Protein AF-A0A1V4VX84-F1 (afdb_monomer)

pLDDT: mean 92.43, std 9.92, range [53.78, 98.5]

Sequence (119 aa):
MAHHEYNRRLAMLEDTRQRLEAAFDVAEEDTEVLGVAYLSFYRA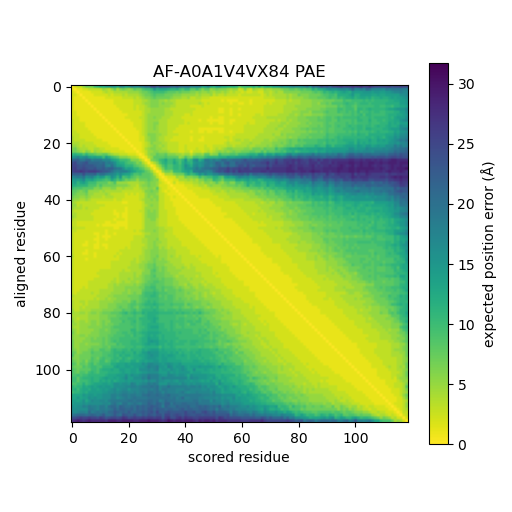SLNKKIDIQEKDVNNAGLVVESKRNAAVRARQERQVIEMLKDKHLMNYKREVAAREQKEVDELALYAHQHRMNNL

Foldseek 3Di:
DLVVQLVVLVVVLVVLVVVLVVLVVPDPVPDDPVNVVVSVVVNVVSVVVNVVSVVVSVVSVVVVVVVVVVVVVVVVVVVVVVVVVVVVVVVVVVVVVVVVVVVVVVVVVVVVVVVVVVD

Structure (mmCIF, N/CA/C/O backbone):
data_AF-A0A1V4VX84-F1
#
_entry.id   AF-A0A1V4VX84-F1
#
loop_
_atom_site.group_PDB
_atom_site.id
_atom_site.type_symbol
_atom_site.label_atom_id
_atom_site.label_alt_id
_atom_site.label_comp_id
_atom_site.label_asym_id
_atom_site.label_entity_id
_atom_site.label_seq_id
_atom_site.pdbx_PDB_ins_code
_atom_site.Cartn_x
_atom_site.Cartn_y
_atom_site.Cartn_z
_atom_site.occupancy
_atom_site.B_iso_or_equiv
_atom_site.auth_seq_id
_atom_site.auth_comp_id
_atom_site.auth_asym_id
_atom_site.auth_atom_id
_atom_site.pdbx_PDB_model_num
ATOM 1 N N . MET A 1 1 ? 0.876 -8.826 6.624 1.00 77.94 1 MET A N 1
ATOM 2 C CA . MET A 1 1 ? 1.013 -8.346 8.019 1.00 77.94 1 MET A CA 1
ATOM 3 C C . MET A 1 1 ? 0.074 -7.181 8.332 1.00 77.94 1 MET A C 1
ATOM 5 O O . MET A 1 1 ? -0.853 -7.412 9.087 1.00 77.94 1 MET A O 1
ATOM 9 N N . ALA A 1 2 ? 0.209 -5.990 7.727 1.00 86.88 2 ALA A N 1
ATOM 10 C CA . ALA A 1 2 ? -0.647 -4.831 8.064 1.00 86.88 2 ALA A CA 1
ATOM 11 C C . ALA A 1 2 ? -2.162 -5.071 7.877 1.00 86.88 2 ALA A C 1
ATOM 13 O O . ALA A 1 2 ? -2.949 -4.723 8.747 1.00 86.88 2 ALA A O 1
ATOM 14 N N . HIS A 1 3 ? -2.566 -5.723 6.782 1.00 90.12 3 HIS A N 1
ATOM 15 C CA . HIS A 1 3 ? -3.980 -6.029 6.529 1.00 90.12 3 HIS A CA 1
ATOM 16 C C . HIS A 1 3 ? -4.557 -7.050 7.526 1.00 90.12 3 HIS A C 1
ATOM 18 O O . HIS A 1 3 ? -5.669 -6.890 8.011 1.00 90.12 3 HIS A O 1
ATOM 24 N N . HIS A 1 4 ? -3.764 -8.060 7.901 1.00 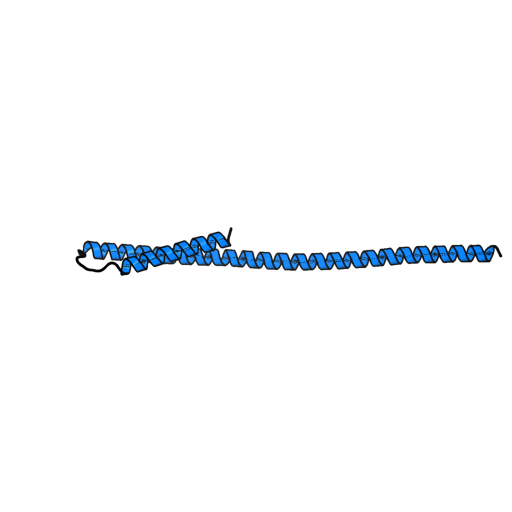94.06 4 HIS A N 1
ATOM 25 C CA . HIS A 1 4 ? -4.155 -9.030 8.926 1.00 94.06 4 HIS A CA 1
ATOM 26 C C . HIS A 1 4 ? -4.295 -8.363 10.303 1.00 94.06 4 HIS A C 1
ATOM 28 O O . HIS A 1 4 ? -5.210 -8.690 11.051 1.00 94.06 4 HIS A O 1
ATOM 34 N N . GLU A 1 5 ? -3.407 -7.430 10.650 1.00 93.75 5 GLU A N 1
ATOM 35 C CA . GLU A 1 5 ? -3.492 -6.694 11.916 1.00 93.75 5 GLU A CA 1
ATOM 36 C C . GLU A 1 5 ? -4.717 -5.767 11.954 1.00 93.75 5 GLU A C 1
ATOM 38 O O . GLU A 1 5 ? -5.413 -5.724 12.963 1.00 93.75 5 GLU A O 1
ATOM 43 N N . TYR A 1 6 ? -5.037 -5.091 10.844 1.00 95.69 6 TYR A N 1
ATOM 44 C CA . TYR A 1 6 ? -6.276 -4.319 10.715 1.00 95.69 6 TYR A CA 1
ATOM 45 C C . TYR A 1 6 ? -7.519 -5.199 10.919 1.00 95.69 6 TYR A C 1
ATOM 47 O O . TYR A 1 6 ? -8.337 -4.898 11.785 1.00 95.69 6 TYR A O 1
ATOM 55 N N . ASN A 1 7 ? -7.615 -6.330 10.209 1.00 95.94 7 ASN A N 1
ATOM 56 C CA . ASN A 1 7 ? -8.755 -7.247 10.328 1.00 95.94 7 ASN A CA 1
ATOM 57 C C . ASN A 1 7 ? -8.875 -7.837 11.741 1.00 95.94 7 ASN A C 1
ATOM 59 O O . ASN A 1 7 ? -9.974 -7.957 12.273 1.00 95.94 7 ASN A O 1
ATOM 63 N N . ARG A 1 8 ? -7.745 -8.162 12.381 1.00 96.88 8 ARG A N 1
ATOM 64 C CA . ARG A 1 8 ? -7.721 -8.634 13.770 1.00 96.88 8 ARG A CA 1
ATOM 65 C C . ARG A 1 8 ? -8.294 -7.589 14.728 1.00 96.88 8 ARG A C 1
ATOM 67 O O . ARG A 1 8 ? -9.099 -7.933 15.588 1.00 96.88 8 ARG A O 1
ATOM 74 N N . ARG A 1 9 ? -7.877 -6.327 14.599 1.00 95.19 9 ARG A N 1
ATOM 75 C CA . ARG A 1 9 ? -8.371 -5.231 15.447 1.00 95.19 9 ARG A CA 1
ATOM 76 C C . ARG A 1 9 ? -9.847 -4.944 15.200 1.00 95.19 9 ARG A C 1
ATOM 78 O O . ARG A 1 9 ? -10.570 -4.702 16.160 1.00 95.19 9 ARG A O 1
ATOM 85 N N . LEU A 1 10 ? -10.287 -5.025 13.945 1.00 96.69 10 LEU A N 1
ATOM 86 C CA . LEU A 1 10 ? -11.692 -4.875 13.579 1.00 96.69 10 LEU A CA 1
ATOM 87 C C . LEU A 1 10 ? -12.551 -5.960 14.241 1.00 96.69 10 LEU A C 1
ATOM 89 O O . LEU A 1 10 ? -13.518 -5.636 14.920 1.00 96.69 10 LEU A O 1
ATOM 93 N N . ALA A 1 11 ? -12.126 -7.223 14.159 1.00 97.00 11 ALA A N 1
ATOM 94 C CA . ALA A 1 11 ? -12.820 -8.330 14.813 1.00 97.00 11 ALA A CA 1
ATOM 95 C C . ALA A 1 11 ? -12.888 -8.162 16.345 1.00 97.00 11 ALA A C 1
ATOM 97 O O . ALA A 1 11 ? -13.908 -8.452 16.961 1.00 97.00 11 ALA A O 1
ATOM 98 N N . MET A 1 12 ? -11.822 -7.655 16.978 1.00 96.44 12 MET A N 1
ATOM 99 C CA . MET A 1 12 ? -11.825 -7.371 18.422 1.00 96.44 12 MET A CA 1
ATOM 100 C C . MET A 1 12 ? -12.796 -6.247 18.814 1.00 96.44 12 MET A C 1
ATOM 102 O O . MET A 1 12 ? -13.391 -6.304 19.895 1.00 96.44 12 MET A O 1
ATOM 106 N N . LEU A 1 13 ? -12.930 -5.223 17.969 1.00 97.00 13 LEU A N 1
ATOM 107 C CA . LEU A 1 13 ? -13.896 -4.142 18.156 1.00 97.00 13 LEU A CA 1
ATOM 108 C C . LEU A 1 13 ? -15.331 -4.670 18.028 1.00 97.00 13 LEU A C 1
ATOM 110 O O . LEU A 1 13 ? -16.168 -4.375 18.879 1.00 97.00 13 LEU A O 1
ATOM 114 N N . GLU A 1 14 ? -15.603 -5.482 17.006 1.00 97.12 14 GLU A N 1
ATOM 115 C CA . GLU A 1 14 ? -16.914 -6.102 16.784 1.00 97.12 14 GLU A CA 1
ATOM 116 C C . GLU A 1 14 ? -17.322 -7.022 17.943 1.00 97.12 14 GLU A C 1
ATOM 118 O O . GLU A 1 14 ? -18.420 -6.869 18.471 1.00 97.12 14 GLU A O 1
ATOM 123 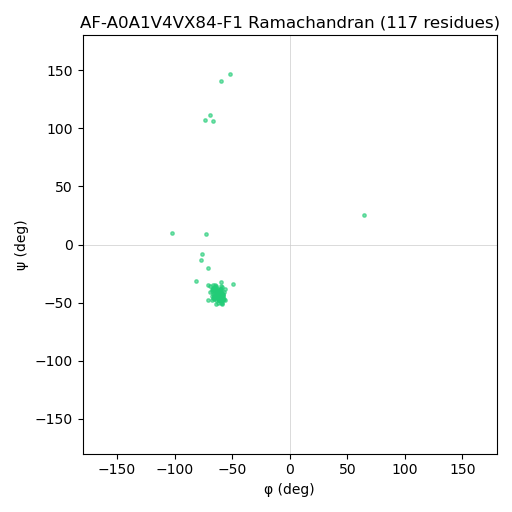N N . ASP A 1 15 ? -16.420 -7.886 18.424 1.00 97.38 15 ASP A N 1
ATOM 124 C CA . ASP A 1 15 ? -16.652 -8.716 19.620 1.00 97.38 15 ASP A CA 1
ATOM 125 C C . ASP A 1 15 ? -16.982 -7.858 20.853 1.00 97.38 15 ASP A C 1
ATOM 127 O O . ASP A 1 15 ? -17.881 -8.173 21.630 1.00 97.38 15 ASP A O 1
ATOM 131 N N . THR A 1 16 ? -16.292 -6.730 21.037 1.00 95.81 16 THR A N 1
ATOM 132 C CA . THR A 1 16 ? -16.542 -5.858 22.195 1.00 95.81 16 THR A CA 1
ATOM 133 C C . THR A 1 16 ? -17.887 -5.132 22.080 1.00 95.81 16 THR A C 1
ATOM 135 O O . THR A 1 16 ? -18.575 -4.973 23.089 1.00 95.81 16 THR A O 1
ATOM 138 N N . ARG A 1 17 ? -18.302 -4.751 20.866 1.00 96.38 17 ARG A N 1
ATOM 139 C CA . ARG A 1 17 ? -19.634 -4.187 20.598 1.00 96.38 17 ARG A CA 1
ATOM 140 C C . ARG A 1 17 ? -20.746 -5.204 20.847 1.00 96.38 17 ARG A C 1
ATOM 142 O O . ARG A 1 17 ? -21.705 -4.868 21.531 1.00 96.38 17 ARG A O 1
ATOM 149 N N . GLN A 1 18 ? -20.577 -6.447 20.398 1.00 96.06 18 GLN A N 1
ATOM 150 C CA . GLN A 1 18 ? -21.535 -7.527 20.664 1.00 96.06 18 GLN A CA 1
ATOM 151 C C . GLN A 1 18 ? -21.702 -7.789 22.166 1.00 96.06 18 GLN A C 1
ATOM 153 O O . GLN A 1 18 ? -22.812 -7.984 22.648 1.00 96.06 18 GLN A O 1
ATOM 158 N N . ARG A 1 19 ? -20.612 -7.739 22.943 1.00 93.81 19 ARG A N 1
ATOM 159 C CA . ARG A 1 19 ? -20.692 -7.866 24.410 1.00 93.81 19 ARG A CA 1
ATOM 160 C C . ARG A 1 19 ? -21.440 -6.712 25.065 1.00 93.81 19 ARG A C 1
ATOM 162 O O . ARG A 1 19 ? -22.104 -6.929 26.072 1.00 93.81 19 ARG A O 1
ATOM 169 N N . LEU A 1 20 ? -21.307 -5.498 24.532 1.00 93.44 20 LEU A N 1
ATOM 170 C CA . LEU A 1 20 ? -22.050 -4.344 25.032 1.00 93.44 20 LEU A CA 1
ATOM 171 C C . LEU A 1 20 ? -23.544 -4.491 24.741 1.00 93.44 20 LEU A C 1
ATOM 173 O O . LEU A 1 20 ? -24.347 -4.245 25.632 1.00 93.44 20 LEU A O 1
ATOM 177 N N . GLU A 1 21 ? -23.897 -4.921 23.532 1.00 92.25 21 GLU A N 1
ATOM 178 C CA . GLU A 1 21 ? -25.278 -5.206 23.132 1.00 92.25 21 GLU A CA 1
ATOM 179 C C . GLU A 1 21 ? -25.899 -6.284 24.030 1.00 92.25 21 GLU A C 1
ATOM 181 O O . GLU A 1 21 ? -26.901 -6.030 24.692 1.00 92.25 21 GLU A O 1
ATOM 186 N N . ALA A 1 22 ? -25.207 -7.411 24.218 1.00 90.44 22 ALA A N 1
ATOM 187 C CA . ALA A 1 22 ? -25.643 -8.457 25.141 1.00 90.44 22 ALA A CA 1
ATOM 188 C C . ALA A 1 22 ? -25.777 -7.959 26.594 1.00 90.44 22 ALA A C 1
ATOM 190 O O . ALA A 1 22 ? -26.633 -8.431 27.337 1.00 90.44 22 ALA A O 1
ATOM 191 N N . ALA A 1 23 ? -24.952 -6.994 27.020 1.00 87.81 23 ALA A N 1
ATOM 192 C CA . ALA A 1 23 ? -25.069 -6.385 28.343 1.00 87.81 23 ALA A CA 1
ATOM 193 C C . ALA A 1 23 ? -26.306 -5.484 28.481 1.00 87.81 23 ALA A C 1
ATOM 195 O O . ALA A 1 23 ? -26.702 -5.200 29.614 1.00 87.81 23 ALA A O 1
ATOM 196 N N . PHE A 1 24 ? -26.894 -5.005 27.381 1.00 85.88 24 PHE A N 1
ATOM 197 C CA . PHE A 1 24 ? -28.183 -4.307 27.368 1.00 85.88 24 PHE A CA 1
ATOM 198 C C . PHE A 1 24 ? -29.374 -5.270 27.394 1.00 85.88 24 PHE A C 1
ATOM 200 O O . PHE A 1 24 ? -30.370 -4.937 28.028 1.00 85.88 24 PHE A O 1
ATOM 207 N N . ASP A 1 25 ? -29.232 -6.462 26.813 1.00 83.88 25 ASP A N 1
ATOM 208 C CA . ASP A 1 25 ? -30.292 -7.480 26.738 1.00 83.88 25 ASP A CA 1
ATOM 209 C C . ASP A 1 25 ? -30.537 -8.249 28.050 1.00 83.88 25 ASP A C 1
ATOM 211 O O . ASP A 1 25 ? -31.491 -9.021 28.154 1.00 83.88 25 ASP A O 1
ATOM 215 N N . VAL A 1 26 ? -29.696 -8.060 29.074 1.00 77.88 26 VAL A N 1
ATOM 216 C CA . VAL A 1 26 ? -29.922 -8.647 30.404 1.00 77.88 26 VAL A CA 1
ATOM 217 C C . VAL A 1 26 ? -31.173 -8.011 31.025 1.00 77.88 26 VAL A C 1
ATOM 219 O O . VAL A 1 26 ? -31.138 -6.848 31.429 1.00 77.88 26 VAL A O 1
ATOM 222 N N . ALA A 1 27 ? -32.271 -8.775 31.075 1.00 60.16 27 ALA A N 1
ATOM 223 C CA . ALA A 1 27 ? -33.561 -8.355 31.620 1.00 60.16 27 ALA A CA 1
ATOM 224 C C . ALA A 1 27 ? -33.465 -7.952 33.104 1.00 60.16 27 ALA A C 1
ATOM 226 O O . ALA A 1 27 ? -32.783 -8.610 33.887 1.00 60.16 27 ALA A O 1
ATOM 227 N N . GLU A 1 28 ? -34.188 -6.895 33.489 1.00 61.16 28 GLU A N 1
ATOM 228 C CA . GLU A 1 28 ? -34.253 -6.340 34.856 1.00 61.16 28 GLU A CA 1
ATOM 229 C C . GLU A 1 28 ? -35.050 -7.204 35.857 1.00 61.16 28 GLU A C 1
ATOM 231 O O . GLU A 1 28 ? -35.337 -6.757 36.970 1.00 61.16 28 GLU A O 1
ATOM 236 N N . GLU A 1 29 ? -35.446 -8.425 35.489 1.00 57.47 29 GLU A N 1
ATOM 237 C CA . GLU A 1 29 ? -36.235 -9.288 36.370 1.00 57.47 29 GLU A CA 1
ATOM 238 C C . GLU A 1 29 ? -35.370 -9.749 37.561 1.00 57.47 29 GLU A C 1
ATOM 240 O O . GLU A 1 29 ? -34.397 -10.484 37.409 1.00 57.47 29 GLU A O 1
ATOM 245 N N . ASP A 1 30 ? -35.721 -9.247 38.752 1.00 56.53 30 ASP A N 1
ATOM 246 C CA . ASP A 1 30 ? -35.090 -9.481 40.062 1.00 56.53 30 ASP A CA 1
ATOM 247 C C . ASP A 1 30 ? -33.643 -8.977 40.257 1.00 56.53 30 ASP A C 1
ATOM 249 O O . ASP A 1 30 ? -32.918 -9.446 41.140 1.00 56.53 30 ASP A O 1
ATOM 253 N N . THR A 1 31 ? -33.198 -7.958 39.511 1.00 60.72 31 THR A N 1
ATOM 254 C CA . THR A 1 31 ? -31.894 -7.330 39.801 1.00 60.72 31 THR A CA 1
ATOM 255 C C . THR A 1 31 ? -31.925 -6.453 41.057 1.00 60.72 31 THR A C 1
ATOM 257 O O . THR A 1 31 ? -32.421 -5.327 41.055 1.00 60.72 31 THR A O 1
ATOM 260 N N . GLU A 1 32 ? -31.309 -6.950 42.130 1.00 72.88 32 GLU A N 1
ATOM 261 C CA . GLU A 1 32 ? -30.952 -6.181 43.327 1.00 72.88 32 GLU A CA 1
ATOM 262 C C . GLU A 1 32 ? -30.167 -4.906 42.937 1.00 72.88 32 GLU A C 1
ATOM 264 O O . GLU A 1 32 ? -29.396 -4.913 41.974 1.00 72.88 32 GLU A O 1
ATOM 269 N N . VAL A 1 33 ? -30.320 -3.798 43.677 1.00 74.75 33 VAL A N 1
ATOM 270 C CA . VAL A 1 33 ? -29.709 -2.478 43.364 1.00 74.75 33 VAL A CA 1
ATOM 271 C C . VAL A 1 33 ? -28.201 -2.571 43.066 1.00 74.75 33 VAL A C 1
ATOM 273 O O . VAL A 1 33 ? -27.676 -1.856 42.208 1.00 74.75 33 VAL A O 1
ATOM 276 N N . LEU A 1 34 ? -27.501 -3.488 43.739 1.00 78.12 34 LEU A N 1
ATOM 277 C CA . LEU A 1 34 ? -26.084 -3.775 43.507 1.00 78.12 34 LEU A CA 1
ATOM 278 C C . LEU A 1 34 ? -25.802 -4.358 42.110 1.00 78.12 34 LEU A C 1
ATOM 280 O O . LEU A 1 34 ? -24.799 -3.997 41.492 1.00 78.12 34 LEU A O 1
ATOM 284 N N . GLY A 1 35 ? -26.689 -5.208 41.590 1.00 81.44 35 GLY A N 1
ATOM 285 C CA . GLY A 1 35 ? -26.609 -5.768 40.240 1.00 81.44 35 GLY A CA 1
ATOM 286 C C . GLY A 1 35 ? -26.766 -4.699 39.160 1.00 81.44 35 GLY A C 1
ATOM 287 O O . GLY A 1 35 ? -25.982 -4.663 38.211 1.00 81.44 35 GLY A O 1
ATOM 288 N N . VAL A 1 36 ? -27.696 -3.758 39.353 1.00 83.06 36 VAL A N 1
ATOM 289 C CA . VAL A 1 36 ? -27.889 -2.613 38.444 1.00 83.06 36 VAL A CA 1
ATOM 290 C C . VAL A 1 36 ? -26.644 -1.721 38.407 1.00 83.06 36 VAL A C 1
ATOM 292 O O . VAL A 1 36 ? -26.168 -1.346 37.332 1.00 83.06 36 VAL A O 1
ATOM 295 N N . ALA A 1 37 ? -26.065 -1.416 39.573 1.00 85.56 37 ALA A N 1
ATOM 296 C CA . ALA A 1 37 ? -24.836 -0.631 39.656 1.00 85.56 37 ALA A CA 1
ATOM 297 C C . ALA A 1 37 ? -23.661 -1.337 38.958 1.00 85.56 37 ALA A C 1
ATOM 299 O O . ALA A 1 37 ? -22.937 -0.713 38.179 1.00 85.56 37 ALA A O 1
ATOM 300 N N . TYR A 1 38 ? -23.497 -2.645 39.181 1.00 87.50 38 TYR A N 1
ATOM 301 C CA . TYR A 1 38 ? -22.455 -3.441 38.532 1.00 87.50 38 TYR A CA 1
ATOM 302 C C . TYR A 1 38 ? -22.605 -3.461 37.004 1.00 87.50 38 TYR A C 1
ATOM 304 O O . TYR A 1 38 ? -21.634 -3.203 36.291 1.00 87.50 38 TYR A O 1
ATOM 312 N N . LEU A 1 39 ? -23.820 -3.691 36.494 1.00 88.69 39 LEU A N 1
ATOM 313 C CA . LEU A 1 39 ? -24.126 -3.655 35.060 1.00 88.69 39 LEU A CA 1
ATOM 314 C C . LEU A 1 39 ? -23.808 -2.288 34.445 1.00 88.69 39 LEU A C 1
ATOM 316 O O . LEU A 1 39 ? -23.216 -2.219 33.368 1.00 88.69 39 LEU A O 1
ATOM 320 N N . SER A 1 40 ? -24.136 -1.200 35.144 1.00 90.06 40 SER A N 1
ATOM 321 C CA . SER A 1 40 ? -23.809 0.160 34.707 1.00 90.06 40 SER A CA 1
ATOM 322 C C . SER A 1 40 ? -22.295 0.375 34.579 1.00 90.06 40 SER A C 1
ATOM 324 O O . SER A 1 40 ? -21.815 0.815 33.530 1.00 90.06 40 SER A O 1
ATOM 326 N N . PHE A 1 41 ? -21.512 -0.021 35.591 1.00 92.94 41 PHE A N 1
ATOM 327 C CA . PHE A 1 41 ? -20.048 0.053 35.522 1.00 92.94 41 PHE A CA 1
ATOM 328 C C . PHE A 1 41 ? -19.471 -0.833 34.416 1.00 92.94 41 PHE A C 1
ATOM 330 O O . PHE A 1 41 ? -18.549 -0.415 33.710 1.00 92.94 41 PHE A O 1
ATOM 337 N N . TYR A 1 42 ? -20.022 -2.032 34.228 1.00 93.31 42 TYR A N 1
ATOM 338 C CA . TYR A 1 42 ? -19.598 -2.935 33.168 1.00 93.31 42 TYR A CA 1
ATOM 339 C C . TYR A 1 42 ? -19.837 -2.323 31.781 1.00 93.31 42 TYR A C 1
ATOM 341 O O . TYR A 1 42 ? -18.890 -2.216 30.997 1.00 93.31 42 TYR A O 1
ATOM 349 N N . ARG A 1 43 ? -21.043 -1.809 31.507 1.00 93.94 43 ARG A N 1
ATOM 350 C CA . ARG A 1 43 ? -21.373 -1.103 30.254 1.00 93.94 43 ARG A CA 1
ATOM 351 C C . ARG A 1 43 ? -20.461 0.106 30.026 1.00 93.94 43 ARG A C 1
ATOM 353 O O . ARG A 1 43 ? -19.928 0.277 28.931 1.00 93.94 43 ARG A O 1
ATOM 360 N N . ALA A 1 44 ? -20.205 0.911 31.059 1.00 95.12 44 ALA A N 1
ATOM 361 C CA . ALA A 1 44 ? -19.274 2.038 30.973 1.00 95.12 44 ALA A CA 1
ATOM 362 C C . ALA A 1 44 ? -17.841 1.588 30.629 1.00 95.12 44 ALA A C 1
ATOM 364 O O . ALA A 1 44 ? -17.165 2.216 29.811 1.00 95.12 44 ALA A O 1
ATOM 365 N N . SER A 1 45 ? -17.381 0.477 31.211 1.00 96.62 45 SER A N 1
ATOM 366 C CA . SER A 1 45 ? -16.058 -0.080 30.914 1.00 96.62 45 SER A CA 1
ATOM 367 C C . SER A 1 45 ? -15.948 -0.592 29.471 1.00 96.62 45 SER A C 1
ATOM 369 O O . SER A 1 45 ? -14.923 -0.370 28.821 1.00 96.62 45 SER A O 1
ATOM 371 N N . LEU A 1 46 ? -17.012 -1.212 28.946 1.00 95.75 46 LEU A N 1
ATOM 372 C CA . LEU A 1 46 ? -17.097 -1.664 27.558 1.00 95.75 46 LEU A CA 1
ATOM 373 C C . LEU A 1 46 ? -17.083 -0.493 26.575 1.00 95.75 46 LEU A C 1
ATOM 375 O O . LEU A 1 46 ? -16.298 -0.524 25.632 1.00 95.75 46 LEU A O 1
ATOM 379 N N . ASN A 1 47 ? -17.858 0.564 26.832 1.00 96.94 47 ASN A N 1
ATOM 380 C CA . ASN A 1 47 ? -17.835 1.784 26.016 1.00 96.94 47 ASN A CA 1
ATOM 381 C C . ASN A 1 47 ? -16.431 2.392 25.940 1.00 96.94 47 ASN A C 1
ATOM 383 O O . ASN A 1 47 ? -15.904 2.622 24.856 1.00 96.94 47 ASN A O 1
ATOM 387 N N . LYS A 1 48 ? -15.755 2.540 27.085 1.00 97.56 48 LYS A N 1
ATOM 388 C CA . LYS A 1 48 ? -14.375 3.043 27.108 1.00 97.56 48 LYS A CA 1
ATOM 389 C C . LYS A 1 48 ? -13.418 2.158 26.303 1.00 97.56 48 LYS A C 1
ATOM 391 O O . LYS A 1 48 ? -12.471 2.653 25.692 1.00 97.56 48 LYS A O 1
ATOM 396 N N . LYS A 1 49 ? -13.625 0.839 26.323 1.00 97.44 49 LYS A N 1
ATOM 397 C CA . LYS A 1 49 ? -12.818 -0.110 25.549 1.00 97.44 49 LYS A CA 1
ATOM 398 C C . LYS A 1 49 ? -13.074 0.026 24.046 1.00 97.44 49 LYS A C 1
ATOM 400 O O . LYS A 1 49 ? -12.107 0.004 23.287 1.00 97.44 49 LYS A O 1
ATOM 405 N N . ILE A 1 50 ? -14.330 0.218 23.644 1.00 97.88 50 ILE A N 1
ATOM 406 C CA . ILE A 1 50 ? -14.728 0.497 22.258 1.00 97.88 50 ILE A CA 1
ATOM 407 C C . ILE A 1 50 ? -14.029 1.763 21.755 1.00 97.88 50 ILE A C 1
ATOM 409 O O . ILE A 1 50 ? -13.367 1.700 20.724 1.00 97.88 50 ILE A O 1
ATOM 413 N N . ASP A 1 51 ? -14.045 2.857 22.523 1.00 97.94 51 ASP A N 1
ATOM 414 C CA . ASP A 1 51 ? -13.388 4.118 22.135 1.00 97.94 51 ASP A CA 1
ATOM 415 C C . ASP A 1 51 ? -11.888 3.944 21.841 1.00 97.94 51 ASP A C 1
ATOM 417 O O . ASP A 1 51 ? -11.320 4.572 20.943 1.00 97.94 51 ASP A O 1
ATOM 421 N N . ILE A 1 52 ? -11.210 3.100 22.625 1.00 97.88 52 ILE A N 1
ATOM 422 C CA . ILE A 1 52 ? -9.788 2.790 22.432 1.00 97.88 52 ILE A CA 1
ATOM 423 C C . ILE A 1 52 ? -9.606 1.927 21.179 1.00 97.88 52 ILE A C 1
ATOM 425 O O . ILE A 1 52 ? -8.767 2.235 20.332 1.00 97.88 52 ILE A O 1
ATOM 429 N N . GLN A 1 53 ? -10.409 0.874 21.032 1.00 97.50 53 GLN A N 1
ATOM 430 C CA . GLN A 1 53 ? -10.327 -0.044 19.898 1.00 97.50 53 GLN A CA 1
ATOM 431 C C . GLN A 1 53 ? -10.649 0.638 18.564 1.00 97.50 53 GLN A C 1
ATOM 433 O O . GLN A 1 53 ? -10.003 0.338 17.563 1.00 97.50 53 GLN A O 1
ATOM 438 N N . GLU A 1 54 ? -11.581 1.589 18.529 1.00 97.94 54 GLU A N 1
ATOM 439 C CA . GLU A 1 54 ? -11.873 2.387 17.335 1.00 97.94 54 GLU A CA 1
ATOM 440 C C . GLU A 1 54 ? -10.656 3.193 16.881 1.00 97.94 54 GLU A C 1
ATOM 442 O O . GLU A 1 54 ? -10.305 3.189 15.697 1.00 97.94 54 GLU A O 1
ATOM 447 N N . LYS A 1 55 ? -9.951 3.834 17.821 1.00 97.88 55 LYS A N 1
ATOM 448 C CA . LYS A 1 55 ? -8.693 4.533 17.520 1.00 97.88 55 LYS A CA 1
ATOM 449 C C . LYS A 1 55 ? -7.647 3.563 16.980 1.00 97.88 55 LYS A C 1
ATOM 451 O O . LYS A 1 55 ? -6.966 3.878 16.004 1.00 97.88 55 LYS A O 1
ATOM 456 N N . ASP A 1 56 ? -7.544 2.374 17.562 1.00 96.62 56 ASP A N 1
ATOM 457 C CA . ASP A 1 56 ? -6.590 1.355 17.128 1.00 96.62 56 ASP A CA 1
ATOM 458 C C . ASP A 1 56 ? -6.891 0.794 15.735 1.00 96.62 56 ASP A C 1
ATOM 460 O O . ASP A 1 56 ? -5.950 0.549 14.969 1.00 96.62 56 ASP A O 1
ATOM 464 N N . VAL A 1 57 ? -8.170 0.602 15.397 1.00 97.62 57 VAL A N 1
ATOM 465 C CA . VAL A 1 57 ? -8.632 0.194 14.061 1.00 97.62 57 VAL A CA 1
ATOM 466 C C . VAL A 1 57 ? -8.342 1.292 13.046 1.00 97.62 57 V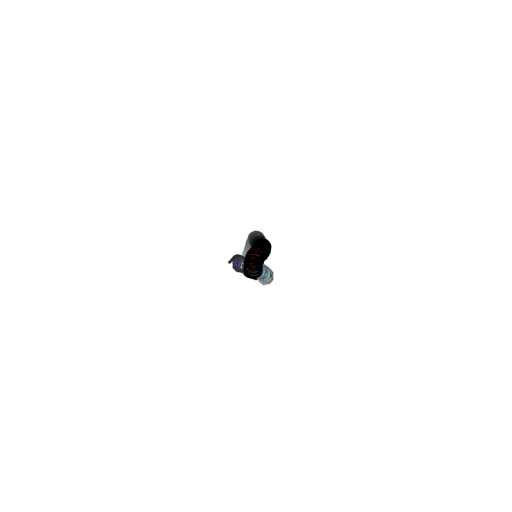AL A C 1
ATOM 468 O O . VAL A 1 57 ? -7.762 1.007 11.998 1.00 97.62 57 VAL A O 1
ATOM 471 N N . ASN A 1 58 ? -8.660 2.548 13.370 1.00 97.44 58 ASN A N 1
ATOM 472 C CA . ASN A 1 58 ? -8.380 3.692 12.501 1.00 97.44 58 ASN A CA 1
ATOM 473 C C . ASN A 1 58 ? -6.879 3.823 12.217 1.00 97.44 58 ASN A C 1
ATOM 475 O O . ASN A 1 58 ? -6.469 3.914 11.060 1.00 97.44 58 ASN A O 1
ATOM 479 N N . ASN A 1 59 ? -6.043 3.736 13.254 1.00 97.06 59 ASN A N 1
ATOM 480 C CA . ASN A 1 59 ? -4.589 3.772 13.110 1.00 97.06 59 ASN A CA 1
ATOM 481 C C . ASN A 1 59 ? -4.071 2.620 12.238 1.00 97.06 59 ASN A C 1
ATOM 483 O O . ASN A 1 59 ? -3.244 2.835 11.350 1.00 97.06 59 ASN A O 1
ATOM 487 N N . ALA A 1 60 ? -4.571 1.398 12.440 1.00 96.38 60 ALA A N 1
ATOM 488 C CA . ALA A 1 60 ? -4.204 0.264 11.596 1.00 96.38 60 ALA A CA 1
ATOM 489 C C . ALA A 1 60 ? -4.663 0.454 10.138 1.00 96.38 60 ALA A C 1
ATOM 491 O O . ALA A 1 60 ? -3.917 0.115 9.216 1.00 96.38 60 ALA A O 1
ATOM 492 N N . GLY A 1 61 ? -5.835 1.056 9.921 1.00 97.06 61 GLY A N 1
ATOM 493 C CA . GLY A 1 61 ? -6.346 1.420 8.600 1.00 97.06 61 GLY A CA 1
ATOM 494 C C . GLY A 1 61 ? -5.421 2.397 7.870 1.00 97.06 61 GLY A C 1
ATOM 495 O O . GLY A 1 61 ? -5.051 2.154 6.720 1.00 97.06 61 GLY A O 1
ATOM 496 N N . LEU A 1 62 ? -4.945 3.439 8.560 1.00 97.81 62 LEU A N 1
ATOM 497 C CA . LEU A 1 62 ? -3.967 4.388 8.012 1.00 97.81 62 LEU A CA 1
ATOM 498 C C . LEU A 1 62 ? -2.656 3.701 7.603 1.00 97.81 62 LEU A C 1
ATOM 500 O O . LEU A 1 62 ? -2.076 4.026 6.564 1.00 97.81 62 LEU A O 1
ATOM 504 N N . VAL A 1 63 ? -2.189 2.721 8.383 1.00 97.56 63 VAL A N 1
ATOM 505 C CA . VAL A 1 63 ? -0.985 1.947 8.045 1.00 97.56 63 VAL A CA 1
ATOM 506 C C . VAL A 1 63 ? -1.203 1.111 6.784 1.00 97.56 63 VAL A C 1
ATOM 508 O O . VAL A 1 63 ? -0.333 1.097 5.910 1.00 97.56 63 VAL A O 1
ATOM 511 N N . VAL A 1 64 ? -2.345 0.428 6.663 1.00 96.81 64 VAL A N 1
ATOM 512 C CA . VAL A 1 64 ? -2.688 -0.351 5.460 1.00 96.81 64 VAL A CA 1
ATOM 513 C C . VAL A 1 64 ? -2.702 0.548 4.227 1.00 96.81 64 VAL A C 1
ATOM 515 O O . VAL A 1 64 ? -2.057 0.223 3.228 1.00 96.81 64 VAL A O 1
ATOM 518 N N . GLU A 1 65 ? -3.363 1.697 4.319 1.00 97.12 65 GLU A N 1
ATOM 519 C CA . GLU A 1 65 ? -3.474 2.651 3.219 1.00 97.12 65 GLU A CA 1
ATOM 520 C C . GLU A 1 65 ? -2.107 3.221 2.815 1.00 97.12 65 GLU A C 1
ATOM 522 O O . GLU A 1 65 ? -1.747 3.249 1.638 1.00 97.12 65 GLU A O 1
ATOM 527 N N . SER A 1 66 ? -1.279 3.583 3.796 1.00 97.44 66 SER A N 1
ATOM 528 C CA . SER A 1 66 ? 0.093 4.037 3.558 1.00 97.44 66 SER A CA 1
ATOM 529 C C . SER A 1 66 ? 0.930 2.983 2.822 1.00 97.44 66 SER A C 1
ATOM 531 O O . SER A 1 66 ? 1.600 3.289 1.830 1.00 97.44 66 SER A O 1
ATOM 533 N N . LYS A 1 67 ? 0.853 1.712 3.245 1.00 96.56 67 LYS A N 1
ATOM 534 C CA . LYS A 1 67 ? 1.562 0.607 2.580 1.00 96.56 67 LYS A CA 1
ATOM 535 C C . LYS A 1 67 ? 1.042 0.360 1.165 1.00 96.56 67 LYS A C 1
ATOM 537 O O . LYS A 1 67 ? 1.853 0.119 0.271 1.00 96.56 67 LYS A O 1
ATOM 542 N N . ARG A 1 68 ? -0.270 0.474 0.940 1.00 96.25 68 ARG A N 1
ATOM 543 C CA . ARG A 1 68 ? -0.874 0.394 -0.398 1.00 96.25 68 ARG A CA 1
ATOM 544 C C . ARG A 1 68 ? -0.310 1.478 -1.316 1.00 96.25 68 ARG A C 1
ATOM 546 O O . ARG A 1 68 ? 0.186 1.167 -2.396 1.00 96.25 68 ARG A O 1
ATOM 553 N N . ASN A 1 69 ? -0.299 2.726 -0.857 1.00 97.88 69 ASN A N 1
ATOM 554 C CA . ASN A 1 69 ? 0.190 3.862 -1.639 1.00 97.88 69 ASN A CA 1
ATOM 555 C C . ASN A 1 69 ? 1.697 3.787 -1.911 1.00 97.88 69 ASN A C 1
ATOM 557 O O . ASN A 1 69 ? 2.157 4.175 -2.984 1.00 97.88 69 ASN A O 1
ATOM 561 N N . ALA A 1 70 ? 2.484 3.259 -0.972 1.00 97.62 70 ALA A N 1
ATOM 562 C CA . ALA A 1 70 ? 3.898 2.976 -1.204 1.00 97.62 70 ALA A CA 1
ATOM 563 C C . ALA A 1 70 ? 4.098 1.908 -2.296 1.00 97.62 70 ALA A C 1
ATOM 565 O O . ALA A 1 70 ? 4.919 2.098 -3.190 1.00 97.62 70 ALA A O 1
ATOM 566 N N . ALA A 1 71 ? 3.318 0.823 -2.272 1.00 96.81 71 ALA A N 1
ATOM 567 C CA . ALA A 1 71 ? 3.405 -0.234 -3.280 1.00 96.81 71 ALA A CA 1
ATOM 568 C C . ALA A 1 71 ? 3.006 0.253 -4.683 1.00 96.81 71 ALA A C 1
ATOM 570 O O . ALA A 1 71 ? 3.661 -0.094 -5.667 1.00 96.81 71 ALA A O 1
ATOM 571 N N . VAL A 1 72 ? 1.964 1.087 -4.782 1.00 98.00 72 VAL A N 1
ATOM 572 C CA . VAL A 1 72 ? 1.550 1.705 -6.052 1.00 98.00 72 VAL A CA 1
ATOM 573 C C . VAL A 1 72 ? 2.665 2.583 -6.618 1.00 98.00 72 VAL A C 1
ATOM 575 O O . VAL A 1 72 ? 3.021 2.420 -7.784 1.00 98.00 72 VAL A O 1
ATOM 578 N N . ARG A 1 73 ? 3.264 3.451 -5.793 1.00 98.12 73 ARG A N 1
ATOM 579 C CA . ARG A 1 73 ? 4.382 4.310 -6.216 1.00 98.12 73 ARG A CA 1
ATOM 580 C C . ARG A 1 73 ? 5.587 3.499 -6.682 1.00 98.12 73 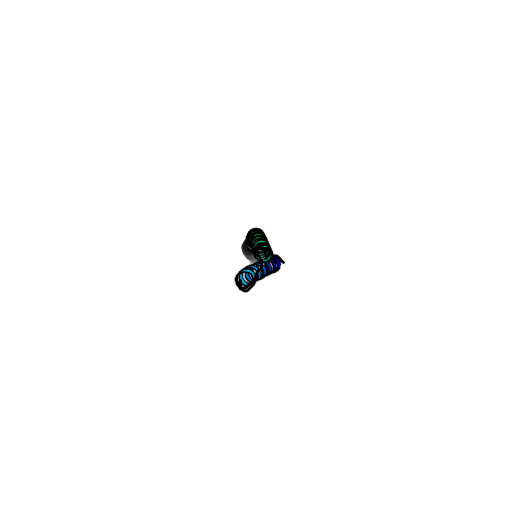ARG A C 1
ATOM 582 O O . ARG A 1 73 ? 6.058 3.711 -7.792 1.00 98.12 73 ARG A O 1
ATOM 589 N N . ALA A 1 74 ? 6.002 2.494 -5.912 1.00 98.00 74 ALA A N 1
ATOM 590 C CA . ALA A 1 74 ? 7.109 1.617 -6.297 1.00 98.00 74 ALA A CA 1
ATOM 591 C C . ALA A 1 74 ? 6.851 0.900 -7.637 1.00 98.00 74 ALA A C 1
ATOM 593 O O . ALA A 1 74 ? 7.760 0.724 -8.448 1.00 98.00 74 ALA A O 1
ATOM 594 N N . ARG A 1 75 ? 5.599 0.505 -7.909 1.00 97.94 75 ARG A N 1
ATOM 595 C CA . ARG A 1 75 ? 5.218 -0.095 -9.196 1.00 97.94 75 ARG A CA 1
ATOM 596 C C . ARG A 1 75 ? 5.325 0.904 -10.350 1.00 97.94 75 ARG A C 1
ATOM 598 O O . ARG A 1 75 ? 5.810 0.527 -11.414 1.00 97.94 75 ARG A O 1
ATOM 605 N N . GLN A 1 76 ? 4.881 2.142 -10.144 1.00 98.19 76 GLN A N 1
ATOM 606 C CA . GLN A 1 76 ? 4.987 3.210 -11.142 1.00 98.19 76 GLN A CA 1
ATOM 607 C C . GLN A 1 76 ? 6.454 3.540 -11.442 1.00 98.19 76 GLN A C 1
ATOM 609 O O . GLN A 1 76 ? 6.849 3.560 -12.605 1.00 98.19 76 GLN A O 1
ATOM 614 N N . GLU A 1 77 ? 7.277 3.711 -10.408 1.00 97.94 77 GLU A N 1
ATOM 615 C CA . GLU A 1 77 ? 8.718 3.960 -10.542 1.00 97.94 77 GLU A CA 1
ATOM 616 C C . GLU A 1 77 ? 9.412 2.832 -11.310 1.00 97.94 77 GLU A C 1
ATOM 618 O O . GLU A 1 77 ? 10.155 3.086 -12.259 1.00 97.94 77 GLU A O 1
ATOM 623 N N . ARG A 1 78 ? 9.106 1.571 -10.976 1.00 98.06 78 ARG A N 1
ATOM 624 C CA . ARG A 1 78 ? 9.631 0.414 -11.709 1.00 98.06 78 ARG A CA 1
ATOM 625 C C . ARG A 1 78 ? 9.257 0.457 -13.190 1.00 98.06 78 ARG A C 1
ATOM 627 O O . ARG A 1 78 ? 10.103 0.179 -14.033 1.00 98.06 78 ARG A O 1
ATOM 634 N N . GLN A 1 79 ? 8.010 0.793 -13.513 1.00 98.31 79 GLN A N 1
ATOM 635 C CA . GLN A 1 79 ? 7.558 0.871 -14.902 1.00 98.31 79 GLN A CA 1
ATOM 636 C C . GLN A 1 79 ? 8.322 1.942 -15.691 1.00 98.31 79 GLN A C 1
ATOM 638 O O . GLN A 1 79 ? 8.713 1.695 -16.830 1.00 98.31 79 GLN A O 1
ATOM 643 N N . VAL A 1 80 ? 8.588 3.098 -15.077 1.00 98.38 80 VAL A N 1
ATOM 644 C CA . VAL A 1 80 ? 9.406 4.156 -15.689 1.00 98.38 80 VAL A CA 1
ATOM 645 C C . VAL A 1 80 ? 10.827 3.660 -15.963 1.00 98.38 80 VAL A C 1
ATOM 647 O O . VAL A 1 80 ? 11.347 3.874 -17.057 1.00 98.38 80 VAL A O 1
ATOM 650 N N . ILE A 1 81 ? 11.444 2.960 -15.007 1.00 98.25 81 ILE A N 1
ATOM 651 C CA . ILE A 1 81 ? 12.798 2.413 -15.168 1.00 98.25 81 ILE A CA 1
ATOM 652 C C . ILE A 1 81 ? 12.854 1.392 -16.311 1.00 98.25 81 ILE A C 1
ATOM 654 O O . ILE A 1 81 ? 13.761 1.469 -17.139 1.00 98.25 81 ILE A O 1
ATOM 658 N N . GLU A 1 82 ? 11.894 0.467 -16.397 1.00 98.31 82 GLU A N 1
ATOM 659 C CA . GLU A 1 82 ? 11.860 -0.516 -17.491 1.00 98.31 82 GLU A CA 1
ATOM 660 C C . GLU A 1 82 ? 11.675 0.166 -18.854 1.00 98.31 82 GLU A C 1
ATOM 662 O O . GLU A 1 82 ? 12.403 -0.141 -19.793 1.00 98.31 82 GLU A O 1
ATOM 667 N N . MET A 1 83 ? 10.802 1.175 -18.957 1.00 98.44 83 MET A N 1
ATOM 668 C CA . MET A 1 83 ? 10.652 1.949 -20.196 1.00 98.44 83 MET A CA 1
ATOM 669 C C . MET A 1 83 ? 11.949 2.652 -20.616 1.00 98.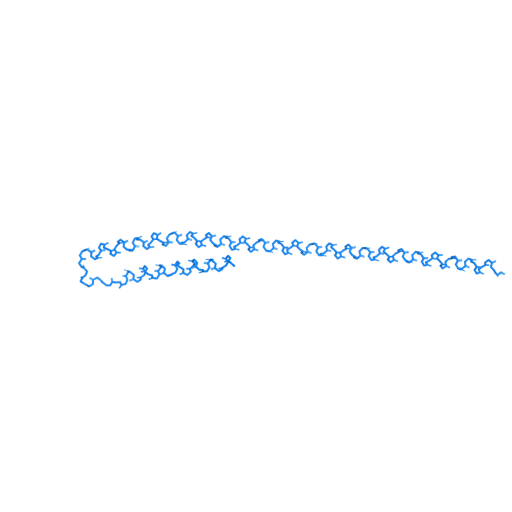44 83 MET A C 1
ATOM 671 O O . MET A 1 83 ? 12.294 2.679 -21.799 1.00 98.44 83 MET A O 1
ATOM 675 N N . LEU A 1 84 ? 12.670 3.246 -19.661 1.00 98.38 84 LEU A N 1
ATOM 676 C CA . LEU A 1 84 ? 13.953 3.892 -19.937 1.00 98.38 84 LEU A CA 1
ATOM 677 C C . LEU A 1 84 ? 14.994 2.870 -20.388 1.00 98.38 84 LEU A C 1
ATOM 679 O O . LEU A 1 84 ? 15.689 3.102 -21.376 1.00 98.38 84 LEU A O 1
ATOM 683 N N . LYS A 1 85 ? 15.074 1.728 -19.705 1.00 98.44 85 LYS A N 1
ATOM 684 C CA . LYS A 1 85 ? 15.962 0.622 -20.065 1.00 98.44 85 LYS A CA 1
ATOM 685 C C . LYS A 1 85 ? 15.685 0.125 -21.483 1.00 98.44 85 LYS A C 1
ATOM 687 O O . LYS A 1 85 ? 16.629 -0.002 -22.261 1.00 98.44 85 LYS A O 1
ATOM 692 N N . ASP A 1 86 ? 14.422 -0.087 -21.841 1.00 98.44 86 ASP A N 1
ATOM 693 C CA . ASP A 1 86 ? 14.034 -0.520 -23.185 1.00 98.44 86 ASP A CA 1
ATOM 694 C C . ASP A 1 86 ? 14.425 0.520 -24.238 1.00 98.44 86 ASP A C 1
ATOM 696 O O . ASP A 1 86 ? 15.023 0.179 -25.261 1.00 98.44 86 ASP A O 1
ATOM 700 N N . LYS A 1 87 ? 14.187 1.808 -23.962 1.00 98.50 87 LYS A N 1
ATOM 701 C CA . LYS A 1 87 ? 14.608 2.902 -24.846 1.00 98.50 87 LYS A CA 1
ATOM 702 C C . LYS A 1 87 ? 16.126 2.933 -25.036 1.00 98.50 87 LYS A C 1
ATOM 704 O O . LYS A 1 87 ? 16.599 3.053 -26.165 1.00 98.50 87 LYS A O 1
ATOM 709 N N . HIS A 1 88 ? 16.895 2.811 -23.955 1.00 98.25 88 HIS A N 1
ATOM 710 C CA . HIS A 1 88 ? 18.356 2.774 -24.026 1.00 98.25 88 HIS A CA 1
ATOM 711 C C . HIS A 1 88 ? 18.853 1.559 -24.809 1.00 98.25 88 HIS A C 1
ATOM 713 O O . HIS A 1 88 ? 19.746 1.698 -25.643 1.00 98.25 88 HIS A O 1
ATOM 719 N N . LEU A 1 89 ? 18.237 0.393 -24.610 1.00 98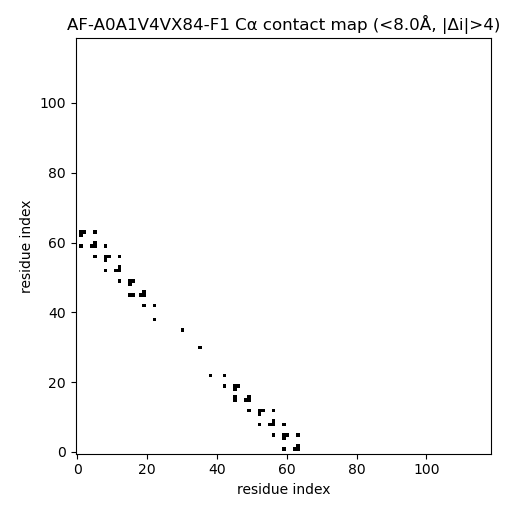.44 89 LEU A N 1
ATOM 720 C CA . LEU A 1 89 ? 18.563 -0.813 -25.361 1.00 98.44 89 LEU A CA 1
ATOM 721 C C . LEU A 1 89 ? 18.274 -0.646 -26.859 1.00 98.44 89 LEU A C 1
ATOM 723 O O . LEU A 1 89 ? 19.094 -1.037 -27.688 1.00 98.44 89 LEU A O 1
ATOM 727 N N . MET A 1 90 ? 17.130 -0.060 -27.220 1.00 98.44 90 MET A N 1
ATOM 728 C CA . MET A 1 90 ? 16.788 0.216 -28.618 1.00 98.44 90 MET A CA 1
ATOM 729 C C . MET A 1 90 ? 17.782 1.183 -29.266 1.00 98.44 90 MET A C 1
ATOM 731 O O . MET A 1 90 ? 18.234 0.932 -30.383 1.00 98.44 90 MET A O 1
ATOM 735 N N . ASN A 1 91 ? 18.151 2.256 -28.564 1.00 98.44 91 ASN A N 1
ATOM 736 C CA . ASN A 1 91 ? 19.135 3.219 -29.053 1.00 98.44 91 ASN A CA 1
ATOM 737 C C . ASN A 1 91 ? 20.497 2.558 -29.270 1.00 98.44 91 ASN A C 1
ATOM 739 O O . ASN A 1 91 ? 21.063 2.682 -30.351 1.00 98.44 91 ASN A O 1
ATOM 743 N N . TYR A 1 92 ? 20.968 1.782 -28.292 1.00 98.44 92 TYR A N 1
ATOM 744 C CA . TYR A 1 92 ? 22.222 1.045 -28.405 1.00 98.44 92 TYR A CA 1
ATOM 745 C C . TYR A 1 92 ? 22.224 0.103 -29.615 1.00 98.44 92 TYR A C 1
ATOM 747 O O . TYR A 1 92 ? 23.156 0.122 -30.414 1.00 98.44 92 TYR A O 1
ATOM 755 N N . LYS A 1 93 ? 21.152 -0.677 -29.807 1.00 98.50 93 LYS A N 1
ATOM 756 C CA . LYS A 1 93 ? 21.020 -1.566 -30.973 1.00 98.50 93 LYS A CA 1
ATOM 757 C C . LYS A 1 93 ? 21.069 -0.798 -32.293 1.00 98.50 93 LYS A C 1
ATOM 759 O O . LYS A 1 93 ? 21.721 -1.247 -33.229 1.00 98.50 93 LYS A O 1
ATOM 764 N N . ARG A 1 94 ? 20.409 0.362 -32.369 1.00 98.38 94 ARG A N 1
ATOM 765 C CA . ARG A 1 94 ? 20.446 1.226 -33.557 1.00 98.38 94 ARG A CA 1
ATOM 766 C C . ARG A 1 94 ? 21.855 1.761 -33.821 1.00 98.38 94 ARG A C 1
ATOM 768 O O . ARG A 1 94 ? 22.281 1.773 -34.969 1.00 98.38 94 ARG A O 1
ATOM 775 N N . GLU A 1 95 ? 22.571 2.191 -32.787 1.00 98.38 95 GLU A N 1
ATOM 776 C CA . GLU A 1 95 ? 23.945 2.692 -32.910 1.00 98.38 95 GLU A CA 1
ATOM 777 C C . GLU A 1 95 ? 24.932 1.605 -33.340 1.00 98.38 95 GLU A C 1
ATOM 779 O O . GLU A 1 95 ? 25.840 1.876 -34.123 1.00 98.38 95 GLU A O 1
ATOM 784 N N . VAL A 1 96 ? 24.767 0.381 -32.832 1.00 98.38 96 VAL A N 1
ATOM 785 C CA . VAL A 1 96 ? 25.566 -0.775 -33.256 1.00 98.38 96 VAL A CA 1
ATOM 786 C C . VAL A 1 96 ? 25.291 -1.091 -34.724 1.00 98.38 96 VAL A C 1
ATOM 788 O O . VAL A 1 96 ? 26.230 -1.098 -35.511 1.00 98.38 96 VAL A O 1
ATOM 791 N N . ALA A 1 97 ? 24.022 -1.220 -35.119 1.00 98.19 97 ALA A N 1
ATOM 792 C CA . ALA A 1 97 ? 23.658 -1.505 -36.508 1.00 98.19 97 ALA A CA 1
ATOM 793 C C . ALA A 1 97 ? 24.152 -0.421 -37.485 1.00 98.19 97 ALA A C 1
ATOM 795 O O . ALA A 1 97 ? 24.608 -0.730 -38.580 1.00 98.19 97 ALA A O 1
ATOM 796 N N . ALA A 1 98 ? 24.097 0.856 -37.092 1.00 98.25 98 ALA A N 1
ATOM 797 C CA . ALA A 1 98 ? 24.613 1.951 -37.911 1.00 98.25 98 ALA A CA 1
ATOM 798 C C . ALA A 1 98 ? 26.140 1.889 -38.085 1.00 98.25 98 ALA A C 1
ATOM 800 O O . ALA A 1 98 ? 26.645 2.204 -39.162 1.00 98.25 98 ALA A O 1
ATOM 801 N N . ARG A 1 99 ? 26.876 1.479 -37.042 1.00 98.12 99 ARG A N 1
ATOM 802 C CA . ARG A 1 99 ? 28.328 1.263 -37.129 1.00 98.12 99 ARG A CA 1
ATOM 803 C C . ARG A 1 99 ? 28.667 0.077 -38.021 1.00 98.12 99 ARG A C 1
ATOM 805 O O . ARG A 1 99 ? 29.485 0.235 -38.916 1.00 98.12 99 ARG A O 1
ATOM 812 N N . GLU A 1 100 ? 27.992 -1.052 -37.830 1.00 97.69 100 GLU A N 1
ATOM 813 C CA . GLU A 1 100 ? 28.177 -2.248 -38.659 1.00 97.69 100 GLU A CA 1
ATOM 814 C C . GLU A 1 100 ? 27.893 -1.952 -40.137 1.00 97.69 100 GLU A C 1
ATOM 816 O O . GLU A 1 100 ? 28.696 -2.297 -40.999 1.00 97.69 100 GLU A O 1
ATOM 821 N N . GLN A 1 101 ? 26.798 -1.243 -40.441 1.00 97.88 101 GLN A N 1
ATOM 822 C CA . GLN A 1 101 ? 26.479 -0.852 -41.816 1.00 97.88 101 GLN A CA 1
ATOM 823 C C . GLN A 1 101 ? 27.572 0.030 -42.425 1.00 97.88 101 GLN A C 1
ATOM 825 O O . GLN A 1 101 ? 27.986 -0.204 -43.557 1.00 97.88 101 GLN A O 1
ATOM 830 N N . LYS A 1 102 ? 28.070 1.017 -41.669 1.00 98.12 102 LYS A N 1
ATOM 831 C CA . LYS A 1 102 ? 29.154 1.890 -42.126 1.00 98.12 102 LYS A CA 1
ATOM 832 C C . LYS A 1 102 ? 30.420 1.091 -42.452 1.00 98.12 102 LYS A C 1
ATOM 834 O O . LYS A 1 102 ? 31.022 1.322 -43.494 1.00 98.12 102 LYS A O 1
ATOM 839 N N . GLU A 1 103 ? 30.808 0.156 -41.588 1.00 97.62 103 GLU A N 1
ATOM 840 C CA . GLU A 1 103 ? 31.979 -0.703 -41.812 1.00 97.62 103 GLU A CA 1
ATOM 841 C C . GLU A 1 103 ? 31.808 -1.579 -43.063 1.00 97.62 103 GLU A C 1
ATOM 843 O O . GLU A 1 103 ? 32.730 -1.702 -43.871 1.00 97.62 103 GLU A O 1
ATOM 848 N N . VAL A 1 104 ? 30.615 -2.147 -43.270 1.00 97.31 104 VAL A N 1
ATOM 849 C CA . VAL A 1 104 ? 30.295 -2.934 -44.472 1.00 97.31 104 VAL A CA 1
ATOM 850 C C . VAL A 1 104 ? 30.369 -2.079 -45.739 1.00 97.31 104 VAL A C 1
ATOM 852 O O . VAL A 1 104 ? 30.960 -2.514 -46.730 1.00 97.31 104 VAL A O 1
ATOM 855 N N . ASP A 1 105 ? 29.812 -0.869 -45.710 1.00 97.31 105 ASP A N 1
ATOM 856 C CA . ASP A 1 105 ? 29.835 0.053 -46.848 1.00 97.31 105 ASP A CA 1
ATOM 857 C C . ASP A 1 105 ? 31.275 0.468 -47.196 1.00 97.31 105 ASP A C 1
ATOM 859 O O . ASP A 1 105 ? 31.659 0.464 -48.367 1.00 97.31 105 ASP A O 1
ATOM 863 N N . GLU A 1 106 ? 32.103 0.761 -46.187 1.00 96.56 106 GLU A N 1
ATOM 864 C CA . GLU A 1 106 ? 33.526 1.069 -46.370 1.00 96.56 106 GLU A CA 1
ATOM 865 C C . GLU A 1 106 ? 34.275 -0.106 -47.018 1.00 96.56 106 GLU A C 1
ATOM 867 O O . GLU A 1 106 ? 34.979 0.082 -48.014 1.00 96.56 106 GLU A O 1
ATOM 872 N N . LEU A 1 107 ? 34.079 -1.335 -46.527 1.00 96.06 107 LEU A N 1
ATOM 873 C CA . LEU A 1 107 ? 34.687 -2.538 -47.108 1.00 96.06 107 LEU A CA 1
ATOM 874 C C . LEU A 1 107 ? 34.238 -2.781 -48.556 1.00 96.06 107 LEU A C 1
ATOM 876 O O . LEU A 1 107 ? 35.059 -3.137 -49.406 1.00 96.06 107 LEU A O 1
ATOM 880 N N . ALA A 1 108 ? 32.955 -2.570 -48.857 1.00 96.19 108 ALA A N 1
ATOM 881 C CA . ALA A 1 108 ? 32.419 -2.710 -50.206 1.00 96.19 108 ALA A CA 1
ATOM 882 C C . ALA A 1 108 ? 33.045 -1.693 -51.176 1.00 96.19 108 ALA A C 1
ATOM 884 O O . ALA A 1 108 ? 33.417 -2.057 -52.296 1.00 96.19 108 ALA A O 1
ATOM 885 N N . LEU A 1 109 ? 33.222 -0.441 -50.737 1.00 95.12 109 LEU A N 1
ATOM 886 C CA . LEU A 1 109 ? 33.897 0.601 -51.515 1.00 95.12 109 LEU A CA 1
ATOM 887 C C . LEU A 1 109 ? 35.361 0.240 -51.791 1.00 95.12 109 LEU A C 1
ATOM 889 O O . LEU A 1 109 ? 35.792 0.317 -52.944 1.00 95.12 109 LEU A O 1
ATOM 893 N N . TYR A 1 110 ? 36.108 -0.209 -50.777 1.00 94.56 110 TYR A N 1
ATOM 894 C CA . TYR A 1 110 ? 37.495 -0.656 -50.950 1.00 94.56 110 TYR A CA 1
ATOM 895 C C . TYR A 1 110 ? 37.606 -1.831 -51.928 1.00 94.56 110 TYR A C 1
ATOM 897 O O . TYR A 1 110 ? 38.452 -1.818 -52.825 1.00 94.56 110 TYR A O 1
ATOM 905 N N . ALA A 1 111 ? 36.731 -2.832 -51.801 1.00 94.06 111 ALA A N 1
ATOM 906 C CA . ALA A 1 111 ? 36.705 -3.981 -52.701 1.00 94.06 111 ALA A CA 1
ATOM 907 C C . ALA A 1 111 ? 36.412 -3.568 -54.154 1.00 94.06 111 ALA A C 1
ATOM 909 O O . ALA A 1 111 ? 37.050 -4.061 -55.088 1.00 94.06 111 ALA A O 1
ATOM 910 N N . HIS A 1 112 ? 35.480 -2.632 -54.351 1.00 94.12 112 HIS A N 1
ATOM 911 C CA . HIS A 1 112 ? 35.156 -2.094 -55.668 1.00 94.12 112 HIS A CA 1
ATOM 912 C C . HIS A 1 112 ? 36.330 -1.315 -56.279 1.00 94.12 112 HIS A C 1
ATOM 914 O O . HIS A 1 112 ? 36.686 -1.552 -57.434 1.00 94.12 112 HIS A O 1
ATOM 920 N N . GLN A 1 113 ? 36.974 -0.434 -55.505 1.00 92.12 113 GLN A N 1
ATOM 921 C CA . GLN A 1 113 ? 38.155 0.319 -55.945 1.00 92.12 113 GLN A CA 1
ATOM 922 C C . GLN A 1 113 ? 39.305 -0.608 -56.355 1.00 92.12 113 GLN A C 1
ATOM 924 O O . GLN A 1 113 ? 39.899 -0.422 -57.416 1.00 92.12 113 GLN A O 1
ATOM 929 N N . HIS A 1 114 ? 39.582 -1.651 -55.568 1.00 89.38 114 HIS A N 1
ATOM 930 C CA . HIS A 1 114 ? 40.592 -2.649 -55.921 1.00 89.38 114 HIS A CA 1
ATOM 931 C C . HIS A 1 114 ? 40.268 -3.393 -57.217 1.00 89.38 114 HIS A C 1
ATOM 933 O O . HIS A 1 114 ? 41.169 -3.653 -58.012 1.00 89.38 114 HIS A O 1
ATOM 939 N N . ARG A 1 115 ? 38.995 -3.730 -57.451 1.00 87.75 115 ARG A N 1
ATOM 940 C CA . ARG A 1 115 ? 38.575 -4.368 -58.702 1.00 87.75 115 ARG A CA 1
ATOM 941 C C . ARG A 1 115 ? 38.764 -3.438 -59.903 1.00 87.75 115 ARG A C 1
ATOM 943 O O . ARG A 1 115 ? 39.197 -3.913 -60.943 1.00 87.75 115 ARG A O 1
ATOM 950 N N . MET A 1 116 ? 38.465 -2.146 -59.763 1.00 82.88 116 MET A N 1
ATOM 951 C CA . MET A 1 116 ? 38.647 -1.168 -60.842 1.00 82.88 116 MET A CA 1
ATOM 952 C C . MET A 1 116 ? 40.117 -0.893 -61.172 1.00 82.88 116 MET A C 1
ATOM 954 O O . MET A 1 116 ? 40.432 -0.700 -62.335 1.00 82.88 116 MET A O 1
ATOM 958 N N . ASN A 1 117 ? 41.009 -0.893 -60.179 1.00 79.31 117 ASN A N 1
ATOM 959 C CA . ASN A 1 117 ? 42.438 -0.633 -60.397 1.00 79.31 117 ASN A CA 1
ATOM 960 C C . ASN A 1 117 ? 43.205 -1.827 -60.998 1.00 79.31 117 ASN A C 1
AT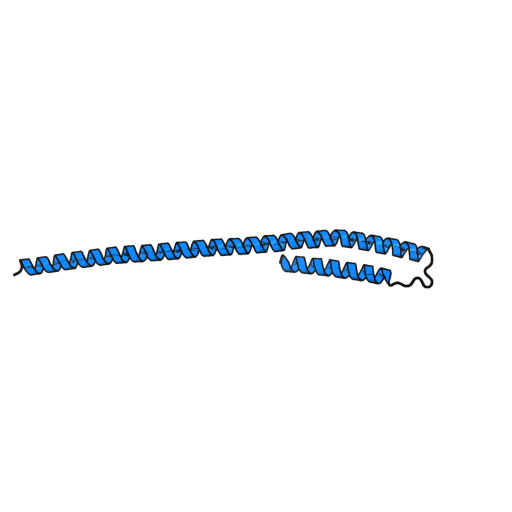OM 962 O O . ASN A 1 117 ? 44.344 -1.662 -61.424 1.00 79.31 117 ASN A O 1
ATOM 966 N N . ASN A 1 118 ? 42.606 -3.022 -60.998 1.00 69.25 118 ASN A N 1
ATOM 967 C CA . ASN A 1 118 ? 43.182 -4.251 -61.555 1.00 69.25 118 ASN A CA 1
ATOM 968 C C . ASN A 1 118 ? 42.589 -4.624 -62.934 1.00 69.25 118 ASN A C 1
ATOM 970 O O . ASN A 1 118 ? 42.820 -5.740 -63.406 1.00 69.25 118 ASN A O 1
ATOM 974 N N . LEU A 1 119 ? 41.805 -3.725 -63.542 1.00 53.78 119 LEU A N 1
ATOM 975 C CA . LEU A 1 119 ? 41.290 -3.784 -64.918 1.00 53.78 119 LEU A CA 1
ATOM 976 C C . LEU A 1 119 ? 42.059 -2.794 -65.796 1.00 53.78 119 LEU A C 1
ATOM 978 O O . LEU A 1 119 ? 42.313 -3.152 -66.966 1.00 53.78 119 LEU A O 1
#

Radius of gyration: 37.91 Å; Cα contacts (8 Å, |Δi|>4): 31; chains: 1; bounding box: 79×14×108 Å

Solvent-accessible surface area (backbone atoms only — not comparable to full-atom values): 6412 Å² total; per-residue (Å²): 108,56,62,59,52,24,52,52,38,45,52,55,39,52,56,49,50,52,52,44,53,55,65,65,68,60,71,76,80,84,60,52,74,67,53,55,52,50,52,51,54,50,50,53,53,43,51,56,48,44,61,52,35,51,53,52,27,51,53,30,46,54,50,35,52,52,53,50,54,50,51,52,49,54,52,53,54,50,51,53,51,51,53,50,51,52,5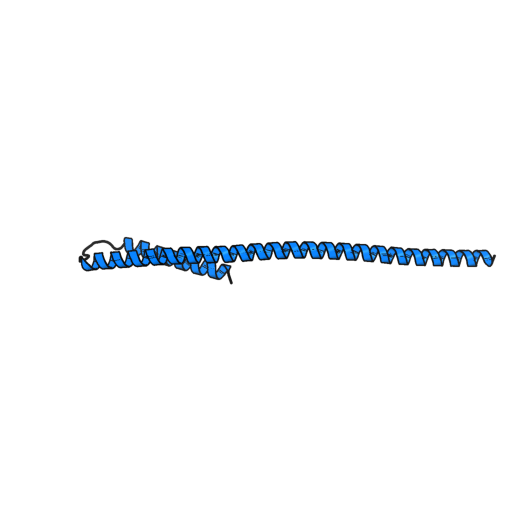1,51,51,52,50,50,54,51,54,50,52,54,48,53,51,51,54,52,52,51,52,51,51,53,54,49,52,54,56,62,77,76,108

Mean predicted aligned error: 7.86 Å

Nearest PDB structures (foldseek):
  3na7-assembly1_A  TM=8.756E-01  e=1.486E+00  Helicobacter pylori NCTC 11638
  9g2r-assembly1_F  TM=8.572E-01  e=2.226E+00  Homo sapiens
  4ilo-assembly1_A  TM=9.267E-01  e=9.789E+00  Chlamydia trachomatis L2/434/Bu
  7pg5-assembly1_B  TM=4.813E-01  e=7.999E+00  Homo sapiens

Secondary structure (DSSP, 8-state):
-HHHHHHHHHHHHHHHHHHHHHHHSS--TT--HHHHHHHHHHHHHHHHHHHHHHHHHHHHHHHHHHHHHHHHHHHHHHHHHHHHHHHHHHHHHHHHHHHHHHHHHHHHHHHHHHHHHT-